Protein AF-A0A1G0RFL8-F1 (afdb_monomer_lite)

Radius of gyration: 32.58 Å; chains: 1; bounding box: 57×31×93 Å

Secondary structure (DSSP, 8-state):
-------B-TTT-SBPEEEEEEEEEETTEEEEEEEEE-S-HHHHHHHHHHHHHHHHHHHHHHHHHHHHHHHHHHHHHHHHHHHHHHHHHHHHHHHHHHHHHHHHH--

Foldseek 3Di:
DPDPPQCADPPPRAGWDFDDWDWDQDPNDTDIDTDTAHPDPVVRVVVVVVVVVVVVVVVVVVVVVVVVVVVVVVVVVVVVVVVVVVVVVVVVVVVVVVVVVVVVVVD

Structure (mmCIF, N/CA/C/O backbone):
data_AF-A0A1G0RFL8-F1
#
_entry.id   AF-A0A1G0RFL8-F1
#
loop_
_atom_site.group_PDB
_atom_site.id
_atom_site.type_symbol
_atom_site.label_atom_id
_atom_site.label_alt_id
_atom_site.label_comp_id
_atom_site.label_asym_id
_atom_site.label_entity_id
_atom_site.label_seq_id
_atom_site.pdbx_PDB_ins_code
_atom_site.Cartn_x
_atom_site.Cartn_y
_atom_site.Cartn_z
_atom_site.occupancy
_atom_site.B_iso_or_equiv
_atom_site.auth_seq_id
_atom_site.auth_comp_id
_atom_site.auth_asym_id
_atom_site.auth_atom_id
_atom_site.pdbx_PDB_model_num
ATOM 1 N N . MET A 1 1 ? -26.953 -26.100 22.530 1.00 39.09 1 MET A N 1
ATOM 2 C CA . MET A 1 1 ? -26.565 -24.867 23.245 1.00 39.09 1 MET A CA 1
ATOM 3 C C . MET A 1 1 ? -25.297 -24.368 22.583 1.00 39.09 1 MET A C 1
ATOM 5 O O . MET A 1 1 ? -24.280 -25.032 22.708 1.00 39.09 1 MET A O 1
ATOM 9 N N . ALA A 1 2 ? -25.398 -23.340 21.735 1.00 46.66 2 ALA A N 1
ATOM 10 C CA . ALA A 1 2 ? -24.259 -22.845 20.969 1.00 46.66 2 ALA A CA 1
ATOM 11 C C . ALA A 1 2 ? -23.240 -22.254 21.944 1.00 46.66 2 ALA A C 1
ATOM 13 O O . ALA A 1 2 ? -23.557 -21.299 22.651 1.00 46.66 2 ALA A O 1
ATOM 14 N N . ASP A 1 3 ? -22.066 -22.875 22.004 1.00 46.12 3 ASP A N 1
ATOM 15 C CA . ASP A 1 3 ? -20.928 -22.407 22.776 1.00 46.12 3 ASP A CA 1
ATOM 16 C C . ASP A 1 3 ? -20.623 -20.972 22.332 1.00 46.12 3 ASP A C 1
ATOM 18 O O . ASP A 1 3 ? -20.204 -20.710 21.201 1.00 46.12 3 ASP A O 1
ATOM 22 N N . GLN A 1 4 ? -20.980 -20.011 23.180 1.00 56.84 4 GLN A N 1
ATOM 23 C CA . GLN A 1 4 ? -20.689 -18.610 22.946 1.00 56.84 4 GLN A CA 1
ATOM 24 C C . GLN A 1 4 ? -19.182 -18.487 23.099 1.00 56.84 4 GLN A C 1
ATOM 26 O O . GLN A 1 4 ? -18.690 -18.332 24.2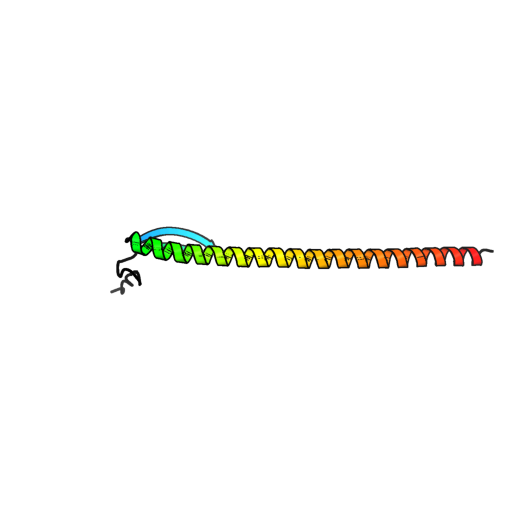14 1.00 56.84 4 GLN A O 1
ATOM 31 N N . CYS A 1 5 ? -18.445 -18.568 21.986 1.00 57.31 5 CYS A N 1
ATOM 32 C CA . CYS A 1 5 ? -17.042 -18.182 21.946 1.00 57.31 5 CYS A CA 1
ATOM 33 C C . CYS A 1 5 ? -16.958 -16.732 22.427 1.00 57.31 5 CYS A C 1
ATOM 35 O O . CYS A 1 5 ? -17.166 -15.776 21.673 1.00 57.31 5 CYS A O 1
ATOM 37 N N . THR A 1 6 ? -16.730 -16.569 23.725 1.00 71.44 6 THR A N 1
ATOM 38 C CA . THR A 1 6 ? -16.626 -15.273 24.365 1.00 71.44 6 THR A CA 1
ATOM 39 C C . THR A 1 6 ? -15.401 -14.611 23.760 1.00 71.44 6 THR A C 1
ATOM 41 O O . THR A 1 6 ? -14.281 -15.110 23.845 1.00 71.44 6 THR A O 1
ATOM 44 N N . ASN A 1 7 ? -15.617 -13.505 23.046 1.00 80.56 7 ASN A N 1
ATOM 45 C CA . ASN A 1 7 ? -14.537 -12.764 22.409 1.00 80.56 7 ASN A CA 1
ATOM 46 C C . ASN A 1 7 ? -13.783 -11.991 23.495 1.00 80.56 7 ASN A C 1
ATOM 48 O O . ASN A 1 7 ? -13.962 -10.788 23.670 1.00 80.56 7 ASN A O 1
ATOM 52 N N . LEU A 1 8 ? -13.023 -12.718 24.309 1.00 86.88 8 LEU A N 1
ATOM 53 C CA . LEU A 1 8 ? -12.270 -12.183 25.426 1.00 86.88 8 LEU A CA 1
ATOM 54 C C . LEU A 1 8 ? -10.957 -11.609 24.917 1.00 86.88 8 LEU A C 1
ATOM 56 O O . LEU A 1 8 ? -10.300 -12.118 24.007 1.00 86.88 8 LEU A O 1
ATOM 60 N N . CYS A 1 9 ? -10.542 -10.505 25.513 1.00 85.25 9 CYS A N 1
ATOM 61 C CA . CYS A 1 9 ? -9.237 -9.968 25.222 1.00 85.25 9 CYS A CA 1
ATOM 62 C C . CYS A 1 9 ? -8.158 -10.791 25.925 1.00 85.25 9 CYS A C 1
ATOM 64 O O . CYS A 1 9 ? -8.083 -10.796 27.146 1.00 85.25 9 CYS A O 1
ATOM 66 N N . ILE A 1 10 ? -7.237 -11.353 25.145 1.00 84.81 10 ILE A N 1
ATOM 67 C CA . ILE A 1 10 ? -6.061 -12.094 25.635 1.00 84.81 10 ILE A CA 1
ATOM 68 C C . ILE A 1 10 ? -5.170 -11.319 26.624 1.00 84.81 10 ILE A C 1
ATOM 70 O O . ILE A 1 10 ? -4.334 -11.913 27.289 1.00 84.81 10 ILE A O 1
ATOM 74 N N . ARG A 1 11 ? -5.304 -9.988 26.693 1.00 84.25 11 ARG A N 1
ATOM 75 C CA . ARG A 1 11 ? -4.515 -9.129 27.588 1.00 84.25 11 ARG A CA 1
ATOM 76 C C . ARG A 1 11 ? -5.262 -8.743 28.852 1.00 84.25 11 ARG A C 1
ATOM 78 O O . ARG A 1 11 ? -4.716 -8.841 29.939 1.00 84.25 11 ARG A O 1
ATOM 85 N N . CYS A 1 12 ? -6.473 -8.213 28.674 1.00 87.00 12 CYS A N 1
ATOM 86 C CA . CYS A 1 12 ? -7.267 -7.627 29.752 1.00 87.00 12 CYS A CA 1
ATOM 87 C C . CYS A 1 12 ? -8.252 -8.648 30.362 1.00 87.00 12 CYS A C 1
ATOM 89 O O . CYS A 1 12 ? -8.877 -8.341 31.368 1.00 87.00 12 CYS A O 1
ATOM 91 N N . GLY A 1 13 ? -8.464 -9.813 29.737 1.00 85.12 13 GLY A N 1
ATOM 92 C CA . GLY A 1 13 ? -9.483 -10.806 30.112 1.00 85.12 13 GLY A CA 1
ATOM 93 C C . GLY A 1 13 ? -10.930 -10.361 29.855 1.00 85.12 13 GLY A C 1
ATOM 94 O O . GLY A 1 13 ? -11.823 -11.190 29.750 1.00 85.12 13 GLY A O 1
ATOM 95 N N . LYS A 1 14 ? -11.171 -9.053 29.702 1.00 87.06 14 LYS A N 1
ATOM 96 C CA . LYS A 1 14 ? -12.492 -8.455 29.472 1.00 87.06 14 LYS A CA 1
ATOM 97 C C . LYS A 1 14 ? -13.037 -8.799 28.085 1.00 87.06 14 LYS A C 1
ATOM 99 O O . LYS A 1 14 ? -12.280 -8.892 27.112 1.00 87.06 14 LYS A O 1
ATOM 104 N N . GLN A 1 15 ? -14.359 -8.910 27.988 1.00 89.38 15 GLN A N 1
ATOM 105 C CA . GLN A 1 15 ? -15.053 -9.145 26.725 1.00 89.38 15 GLN A CA 1
ATOM 106 C C . GLN A 1 15 ? -14.903 -7.947 25.784 1.00 89.38 15 GLN A C 1
ATOM 108 O O . GLN A 1 15 ? -15.125 -6.797 26.167 1.00 89.38 15 GLN A O 1
ATOM 113 N N . ARG A 1 16 ? -14.476 -8.217 24.550 1.00 88.56 16 ARG A N 1
ATOM 114 C CA . ARG A 1 16 ? -14.310 -7.213 23.503 1.00 88.56 16 ARG A CA 1
ATOM 115 C C . ARG A 1 16 ? -15.667 -6.741 23.002 1.00 88.56 16 ARG A C 1
ATOM 117 O O . ARG A 1 16 ? -16.594 -7.529 22.839 1.00 88.56 16 ARG A O 1
ATOM 124 N N . VAL A 1 17 ? -15.744 -5.452 22.702 1.00 89.56 17 VAL A N 1
ATOM 125 C CA . VAL A 1 17 ? -16.941 -4.796 22.172 1.00 89.56 17 VAL A CA 1
ATOM 126 C C . VAL A 1 17 ? -16.822 -4.617 20.663 1.00 89.56 17 VAL A C 1
ATOM 128 O O . VAL A 1 17 ? -15.734 -4.352 20.143 1.00 89.56 17 VAL A O 1
ATOM 131 N N . VAL A 1 18 ? -17.931 -4.775 19.941 1.00 88.88 18 VAL A N 1
ATOM 132 C CA . VAL A 1 18 ? -17.984 -4.530 18.493 1.00 88.88 18 VAL A CA 1
ATOM 133 C C . VAL A 1 18 ? -18.006 -3.023 18.259 1.00 88.88 18 VAL A C 1
ATOM 135 O O . VAL A 1 18 ? -18.911 -2.334 18.712 1.00 88.88 18 VAL A O 1
ATOM 138 N N . VAL A 1 19 ? -17.004 -2.512 17.548 1.00 88.06 19 VAL A N 1
ATOM 139 C CA . VAL A 1 19 ? -16.859 -1.076 17.263 1.00 88.06 19 VAL A CA 1
ATOM 140 C C . VAL A 1 19 ? -17.436 -0.730 15.900 1.00 88.06 19 VAL A C 1
ATOM 142 O O . VAL A 1 19 ? -18.038 0.323 15.713 1.00 88.06 19 VAL A O 1
ATOM 145 N N . LYS A 1 20 ? -17.223 -1.600 14.911 1.00 89.44 20 LYS A N 1
ATOM 146 C CA . LYS A 1 20 ? -17.675 -1.349 13.546 1.00 89.44 20 LYS A CA 1
ATOM 147 C C . LYS A 1 20 ? -17.902 -2.652 12.817 1.00 89.44 20 LYS A C 1
ATOM 149 O O . LYS A 1 20 ? -17.079 -3.556 12.889 1.00 89.44 20 LYS A O 1
ATOM 154 N N . THR A 1 21 ? -18.968 -2.712 12.042 1.00 91.25 21 THR A N 1
ATOM 155 C CA . THR A 1 21 ? -19.173 -3.771 11.063 1.00 91.25 21 THR A CA 1
ATOM 156 C C . THR A 1 21 ? -19.036 -3.168 9.672 1.00 91.25 21 THR A C 1
ATOM 158 O O . THR A 1 21 ? -19.481 -2.052 9.402 1.00 91.25 21 THR A O 1
ATOM 161 N N . LYS A 1 22 ? -18.321 -3.865 8.796 1.00 91.25 22 LYS A N 1
ATOM 162 C CA . LYS A 1 22 ? -18.143 -3.491 7.397 1.00 91.25 22 LYS A CA 1
ATOM 163 C C . LYS A 1 22 ? -18.719 -4.591 6.532 1.00 91.25 22 LYS A C 1
ATOM 165 O O . LYS A 1 22 ? -18.500 -5.767 6.812 1.00 91.25 22 LYS A O 1
ATOM 170 N N . LYS A 1 23 ? -19.446 -4.188 5.498 1.00 92.31 23 LYS A N 1
ATOM 171 C CA . LYS A 1 23 ? -19.972 -5.080 4.472 1.00 92.31 23 LYS A CA 1
ATOM 172 C C . LYS A 1 23 ? -19.273 -4.717 3.179 1.00 92.31 23 LYS A C 1
ATOM 174 O O . LYS A 1 23 ? -19.367 -3.572 2.745 1.00 92.31 23 LYS A O 1
ATOM 179 N N . GLU A 1 24 ? -18.542 -5.659 2.617 1.00 91.44 24 GLU A N 1
ATOM 180 C CA . GLU A 1 24 ? -17.771 -5.444 1.398 1.00 91.44 24 GLU A CA 1
ATOM 181 C C . GLU A 1 24 ? -18.061 -6.599 0.439 1.00 91.44 24 GLU A C 1
ATOM 183 O O . GLU A 1 24 ? -18.061 -7.762 0.840 1.00 91.44 24 GLU A O 1
ATOM 188 N N . TYR A 1 25 ? -18.355 -6.277 -0.821 1.00 92.12 25 TYR A N 1
ATOM 189 C CA . TYR A 1 25 ? -18.480 -7.281 -1.873 1.00 92.12 25 TYR A CA 1
ATOM 190 C C . TYR A 1 25 ? -17.098 -7.547 -2.463 1.00 92.12 25 TYR A C 1
ATOM 192 O O . TYR A 1 25 ? -16.483 -6.651 -3.040 1.00 92.12 25 TYR A O 1
ATOM 200 N N . ILE A 1 26 ? -16.616 -8.779 -2.329 1.00 89.81 26 ILE A N 1
ATOM 201 C CA . ILE A 1 26 ? -15.338 -9.224 -2.885 1.00 89.81 26 ILE A CA 1
ATOM 202 C C . ILE A 1 26 ? -15.639 -10.355 -3.861 1.00 89.81 26 ILE A C 1
ATOM 204 O O . ILE A 1 26 ? -16.158 -11.395 -3.463 1.00 89.81 26 ILE A O 1
ATOM 208 N N . ASN A 1 27 ? -15.327 -10.150 -5.145 1.00 84.31 27 ASN A N 1
ATOM 209 C CA . ASN A 1 27 ? -15.488 -11.150 -6.207 1.00 84.31 27 ASN A CA 1
ATOM 210 C C . ASN A 1 27 ? -16.866 -11.838 -6.182 1.00 84.31 27 ASN A C 1
ATOM 212 O O . ASN A 1 27 ? -16.935 -13.063 -6.178 1.00 84.31 27 ASN A O 1
ATOM 216 N N . SER A 1 28 ? -17.953 -11.055 -6.124 1.00 89.62 28 SER A N 1
ATOM 217 C CA . SER A 1 28 ? -19.368 -11.489 -6.035 1.00 89.62 28 SER A CA 1
ATOM 218 C C . SER A 1 28 ? -19.844 -12.071 -4.694 1.00 89.62 28 SER A C 1
ATOM 220 O O . SER A 1 28 ? -21.043 -12.254 -4.505 1.00 89.62 28 SER A O 1
ATOM 222 N N . SER A 1 29 ? -18.947 -12.282 -3.729 1.00 89.75 29 SER A N 1
ATOM 223 C CA . SER A 1 29 ? -19.305 -12.726 -2.377 1.00 89.75 29 SER A CA 1
ATOM 224 C C . SER A 1 29 ? -19.458 -11.543 -1.424 1.00 89.75 29 SER A C 1
ATOM 226 O O . SER A 1 29 ? -18.624 -10.635 -1.408 1.00 89.75 29 SER A O 1
ATOM 228 N N . LEU A 1 30 ? -20.511 -11.559 -0.604 1.00 92.31 30 LEU A N 1
ATOM 229 C CA . LEU A 1 30 ? -20.727 -10.565 0.445 1.00 92.31 30 LEU A CA 1
ATOM 230 C C . LEU A 1 30 ? -19.949 -10.955 1.706 1.00 92.31 30 LEU A C 1
ATOM 232 O O . LEU A 1 30 ? -20.262 -11.951 2.356 1.00 92.31 30 LEU A O 1
ATOM 236 N N . VAL A 1 31 ? -18.953 -10.151 2.071 1.00 92.94 31 VAL A N 1
ATOM 237 C CA . VAL A 1 31 ? -18.107 -10.378 3.245 1.00 92.94 31 VAL A CA 1
ATOM 238 C C . VAL A 1 31 ? -18.484 -9.409 4.361 1.00 92.94 31 VAL A C 1
ATOM 240 O O . VAL A 1 31 ? -18.491 -8.188 4.183 1.00 92.94 31 VAL A O 1
ATOM 243 N N . TYR A 1 32 ? -18.765 -9.963 5.540 1.00 91.69 32 TYR A N 1
ATOM 244 C CA . TYR A 1 32 ? -19.020 -9.209 6.764 1.00 91.69 32 TYR A CA 1
ATOM 245 C C . TYR A 1 32 ? -17.764 -9.209 7.629 1.00 91.69 32 TYR A C 1
ATOM 247 O O . TYR A 1 32 ? -17.369 -10.236 8.173 1.00 91.69 32 TYR A O 1
ATOM 255 N N . THR A 1 33 ? -17.150 -8.042 7.790 1.00 90.94 33 THR A N 1
ATOM 256 C CA . THR A 1 33 ? -16.001 -7.864 8.678 1.00 90.94 33 THR A CA 1
ATOM 257 C C . THR A 1 33 ? -16.436 -7.128 9.937 1.00 90.94 33 THR A C 1
ATOM 259 O O . THR A 1 33 ? -16.800 -5.952 9.887 1.00 90.94 33 THR A O 1
ATOM 262 N N . THR A 1 34 ? -16.375 -7.798 11.084 1.00 90.50 34 THR A N 1
ATOM 263 C CA . THR A 1 34 ? -16.648 -7.198 12.396 1.00 90.50 34 THR A CA 1
ATOM 264 C C . THR A 1 34 ? -15.343 -6.784 13.072 1.00 90.50 34 THR A C 1
ATOM 266 O O . THR A 1 34 ? -14.486 -7.616 13.358 1.00 90.50 34 THR A O 1
ATOM 269 N N . ILE A 1 35 ? -15.191 -5.494 13.349 1.00 88.62 35 ILE A N 1
ATOM 270 C CA . ILE A 1 35 ? -14.049 -4.918 14.057 1.00 88.62 35 ILE A CA 1
ATOM 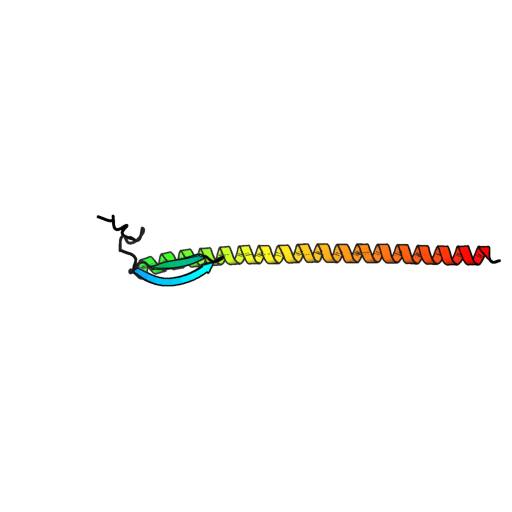271 C C . ILE A 1 35 ? -14.416 -4.779 15.533 1.00 88.62 35 ILE A C 1
ATOM 273 O O . ILE A 1 35 ? -15.413 -4.142 15.875 1.00 88.62 35 ILE A O 1
ATOM 277 N N . THR A 1 36 ? -13.581 -5.341 16.403 1.00 89.81 36 THR A N 1
ATOM 278 C CA . THR A 1 36 ? -13.775 -5.365 17.861 1.00 89.81 36 THR A CA 1
ATOM 279 C C . THR A 1 36 ? -12.618 -4.693 18.603 1.00 89.81 36 THR A C 1
ATOM 281 O O . THR A 1 36 ? -11.477 -4.816 18.155 1.00 89.81 36 THR A O 1
ATOM 284 N N . ALA A 1 37 ? -12.875 -4.081 19.763 1.00 87.75 37 ALA A N 1
ATOM 285 C CA . ALA A 1 37 ? -11.864 -3.468 20.642 1.00 87.75 37 ALA A CA 1
ATOM 286 C C . ALA A 1 37 ? -12.000 -3.934 22.109 1.00 87.75 37 ALA A C 1
ATOM 288 O O . ALA A 1 37 ? -13.088 -4.340 22.520 1.00 87.75 37 ALA A O 1
ATOM 289 N N . CYS A 1 38 ? -10.918 -3.894 22.911 1.00 89.44 38 CYS A N 1
ATOM 290 C CA . CYS A 1 38 ? -11.033 -4.075 24.374 1.00 89.44 38 CYS A CA 1
ATOM 291 C C . CYS A 1 38 ? -11.722 -2.817 24.949 1.00 89.44 38 CYS A C 1
ATOM 293 O O . CYS A 1 38 ? -11.362 -1.703 24.564 1.00 89.44 38 CYS A O 1
ATOM 295 N N . PRO A 1 39 ? -12.691 -2.971 25.870 1.00 88.12 39 PRO A N 1
ATOM 296 C CA . PRO A 1 39 ? -13.369 -1.843 26.516 1.00 88.12 39 PRO A CA 1
ATOM 297 C C . PRO A 1 39 ? -12.439 -1.030 27.432 1.00 88.12 39 PRO A C 1
ATOM 299 O O . PRO A 1 39 ? -12.736 0.106 27.781 1.00 88.12 39 PRO A O 1
ATOM 302 N N . ASP A 1 40 ? -11.304 -1.603 27.835 1.00 89.06 40 ASP A N 1
ATOM 303 C CA . ASP A 1 40 ? -10.303 -0.925 28.649 1.00 89.06 40 ASP A CA 1
ATOM 304 C C . ASP A 1 40 ? -9.389 -0.054 27.781 1.00 89.06 40 ASP A C 1
ATOM 306 O O . ASP A 1 40 ? -8.579 -0.561 26.998 1.00 89.06 40 ASP A O 1
ATOM 310 N N . ALA A 1 41 ? -9.491 1.263 27.959 1.00 86.75 41 ALA A N 1
ATOM 311 C CA . ALA A 1 41 ? -8.713 2.236 27.205 1.00 86.75 41 ALA A CA 1
ATOM 312 C C . ALA A 1 41 ? -7.197 2.066 27.396 1.00 86.75 41 ALA A C 1
ATOM 314 O O . ALA A 1 41 ? -6.437 2.306 26.458 1.00 86.75 41 ALA A O 1
ATOM 315 N N . SER A 1 42 ? -6.737 1.639 28.577 1.00 89.75 42 SER A N 1
ATOM 316 C CA . SER A 1 42 ? -5.307 1.421 28.828 1.00 89.75 42 SER A CA 1
ATOM 317 C C . SER A 1 42 ? -4.789 0.232 28.015 1.00 89.75 42 SER A C 1
ATOM 319 O O . SER A 1 42 ? -3.790 0.341 27.302 1.00 89.75 42 SER A O 1
ATOM 321 N N . CYS A 1 43 ? -5.535 -0.877 28.025 1.00 89.44 43 CYS A N 1
ATOM 322 C CA . CYS A 1 43 ? -5.214 -2.069 27.253 1.00 89.44 43 CYS A CA 1
ATOM 323 C C . CYS A 1 43 ? -5.290 -1.797 25.746 1.00 89.44 43 CYS A C 1
ATOM 325 O O . CYS A 1 43 ? -4.404 -2.216 24.995 1.00 89.44 43 CYS A O 1
ATOM 327 N N . GLN A 1 44 ? -6.333 -1.091 25.303 1.00 89.12 44 GLN A N 1
ATOM 328 C CA . GLN A 1 44 ? -6.544 -0.786 23.894 1.00 89.12 44 GLN A CA 1
ATOM 329 C C . GLN A 1 44 ? -5.440 0.128 23.350 1.00 89.12 44 GLN A C 1
ATOM 331 O O . GLN A 1 44 ? -4.893 -0.167 22.292 1.00 89.12 44 GLN A O 1
ATOM 336 N N . LYS A 1 45 ? -5.008 1.145 24.109 1.00 91.12 45 LYS A N 1
ATOM 337 C CA . LYS A 1 45 ? -3.896 2.032 23.719 1.00 91.12 45 LYS A CA 1
ATOM 338 C C . LYS A 1 45 ? -2.608 1.273 23.415 1.00 91.12 45 LYS A C 1
ATOM 340 O O . LYS A 1 45 ? -1.930 1.593 22.442 1.00 91.12 45 LYS A O 1
ATOM 345 N N . VAL A 1 46 ? -2.259 0.264 24.215 1.00 91.25 46 VAL A N 1
ATOM 346 C CA . VAL A 1 46 ? -1.034 -0.509 23.962 1.00 91.25 46 VAL A CA 1
ATOM 347 C C . VAL A 1 46 ? -1.186 -1.383 22.715 1.00 91.25 46 VAL A C 1
ATOM 349 O O . VAL A 1 46 ? -0.252 -1.477 21.922 1.00 91.25 46 VAL A O 1
ATOM 352 N N . VAL A 1 47 ? -2.354 -1.999 22.506 1.00 89.69 47 VAL A N 1
ATOM 353 C CA . VAL A 1 47 ? -2.632 -2.757 21.273 1.00 89.69 47 VAL A CA 1
ATOM 354 C C . VAL A 1 47 ? -2.563 -1.840 20.052 1.00 89.69 47 VAL A C 1
ATOM 356 O O . VAL A 1 47 ? -1.892 -2.169 19.077 1.00 89.69 47 VAL A O 1
ATOM 359 N N . ASP A 1 48 ? -3.171 -0.661 20.123 1.00 90.25 48 ASP A N 1
ATOM 360 C CA . ASP A 1 48 ? -3.153 0.317 19.040 1.00 90.25 48 ASP A CA 1
ATOM 361 C C . ASP A 1 48 ? -1.739 0.828 18.759 1.00 90.25 48 ASP A C 1
ATOM 363 O O . ASP A 1 48 ? -1.365 0.986 17.598 1.00 90.25 48 ASP A O 1
ATOM 367 N N . ALA A 1 49 ? -0.915 1.029 19.790 1.00 92.38 49 ALA A N 1
ATOM 368 C CA . ALA A 1 49 ? 0.490 1.388 19.622 1.00 92.38 49 ALA A CA 1
ATOM 369 C C . ALA A 1 49 ? 1.268 0.303 18.856 1.00 92.38 49 ALA A C 1
ATOM 371 O O . ALA A 1 49 ? 2.006 0.620 17.919 1.00 92.38 49 ALA A O 1
ATOM 372 N N . MET A 1 50 ? 1.061 -0.975 19.195 1.00 91.38 50 MET A N 1
ATOM 373 C CA . MET A 1 50 ? 1.673 -2.103 18.481 1.00 91.38 50 MET A CA 1
ATOM 374 C C . MET A 1 50 ? 1.187 -2.181 17.030 1.00 91.38 50 MET A C 1
ATOM 376 O O . MET A 1 50 ? 2.004 -2.237 16.111 1.00 91.38 50 MET A O 1
ATOM 380 N N . LEU A 1 51 ? -0.128 -2.089 16.813 1.00 91.69 51 LEU A N 1
ATOM 381 C CA . LEU A 1 51 ? -0.727 -2.100 15.477 1.00 91.69 51 LEU A CA 1
ATOM 382 C C . LEU A 1 51 ? -0.243 -0.920 14.629 1.00 91.69 51 LEU A C 1
ATOM 384 O O . LEU A 1 51 ? -0.010 -1.066 13.431 1.00 91.69 51 LEU A O 1
ATOM 388 N N . ASN A 1 52 ? -0.068 0.259 15.224 1.00 93.50 52 ASN A N 1
ATOM 389 C CA . ASN A 1 52 ? 0.440 1.434 14.525 1.00 93.50 52 ASN A CA 1
ATOM 390 C C . ASN A 1 52 ? 1.919 1.288 14.165 1.00 93.50 52 ASN A C 1
ATOM 392 O O . ASN A 1 52 ? 2.304 1.674 13.060 1.00 93.50 52 ASN A O 1
ATOM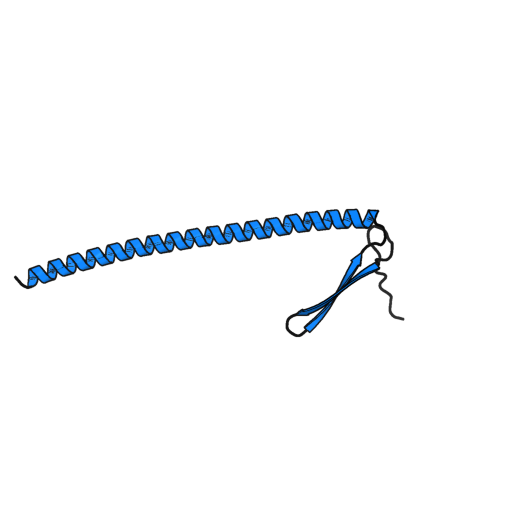 396 N N . LYS A 1 53 ? 2.737 0.698 15.045 1.00 95.12 53 LYS A N 1
ATOM 397 C CA . LYS A 1 53 ? 4.133 0.368 14.732 1.00 95.12 53 LYS A CA 1
ATOM 398 C C . LYS A 1 53 ? 4.208 -0.604 13.555 1.00 95.12 53 LYS A C 1
ATOM 400 O O . LYS A 1 53 ? 4.911 -0.336 12.587 1.00 95.12 53 LYS A O 1
ATOM 405 N N . GLU A 1 54 ? 3.423 -1.675 13.589 1.00 94.44 54 GLU A N 1
ATOM 406 C CA . GLU A 1 54 ? 3.378 -2.665 12.511 1.00 94.44 54 GLU A CA 1
ATOM 407 C C . GLU A 1 54 ? 2.878 -2.061 11.188 1.00 94.44 54 GLU A C 1
ATOM 409 O O . GLU A 1 54 ? 3.462 -2.297 10.131 1.00 94.44 54 GLU A O 1
ATOM 414 N N . LYS A 1 55 ? 1.845 -1.209 11.231 1.00 94.44 55 LYS A N 1
ATOM 415 C CA . LYS A 1 55 ? 1.360 -0.471 10.053 1.00 94.44 55 LYS A CA 1
ATOM 416 C C . LYS A 1 55 ? 2.438 0.423 9.447 1.00 94.44 55 LYS A C 1
ATOM 418 O O . LYS A 1 55 ? 2.508 0.513 8.225 1.00 94.44 55 LYS A O 1
ATOM 423 N N . ARG A 1 56 ? 3.253 1.095 10.267 1.00 95.12 56 ARG A N 1
ATOM 424 C CA . ARG A 1 56 ? 4.366 1.928 9.780 1.00 95.12 56 ARG A CA 1
ATOM 425 C C . ARG A 1 56 ? 5.405 1.080 9.055 1.00 95.12 56 ARG A C 1
ATOM 427 O O . ARG A 1 56 ? 5.714 1.387 7.912 1.00 95.12 56 ARG A O 1
ATOM 434 N N . VAL A 1 57 ? 5.835 -0.026 9.665 1.00 95.69 57 VAL A N 1
ATOM 435 C CA . VAL A 1 57 ? 6.797 -0.958 9.051 1.00 95.69 57 VAL A CA 1
ATOM 436 C C . VAL A 1 57 ? 6.259 -1.512 7.729 1.00 95.69 57 VAL A C 1
ATOM 438 O O . VAL A 1 57 ? 6.951 -1.491 6.717 1.00 95.69 57 VAL A O 1
ATOM 441 N N . ARG A 1 58 ? 4.992 -1.947 7.691 1.00 94.38 58 ARG A N 1
ATOM 442 C CA . ARG A 1 58 ? 4.364 -2.426 6.448 1.00 94.38 58 ARG A CA 1
ATOM 443 C C . ARG A 1 58 ? 4.341 -1.357 5.356 1.00 94.38 58 ARG A C 1
ATOM 445 O O . ARG A 1 58 ? 4.617 -1.676 4.204 1.00 94.38 58 ARG A O 1
ATOM 452 N N . LYS A 1 59 ? 4.022 -0.104 5.698 1.00 95.69 59 LYS A N 1
ATOM 453 C CA . LYS A 1 59 ? 4.033 1.011 4.737 1.00 95.69 59 LYS A CA 1
ATOM 454 C C . LYS A 1 59 ? 5.432 1.263 4.181 1.00 95.69 59 LYS A C 1
ATOM 456 O O . LYS A 1 59 ? 5.573 1.387 2.972 1.00 95.69 59 LYS A O 1
ATOM 461 N N . GLU A 1 60 ? 6.441 1.279 5.045 1.00 96.19 60 GLU A N 1
ATOM 462 C CA . GLU A 1 60 ? 7.836 1.482 4.650 1.00 96.19 60 GLU A CA 1
ATOM 463 C C . GLU A 1 60 ? 8.331 0.375 3.709 1.00 96.19 60 GLU A C 1
ATOM 465 O O . GLU A 1 60 ? 8.936 0.660 2.678 1.00 96.19 60 GLU A O 1
ATOM 470 N N . ILE A 1 61 ? 8.006 -0.889 4.001 1.00 95.81 61 ILE A N 1
ATOM 471 C CA . ILE A 1 61 ? 8.341 -2.018 3.121 1.00 95.81 61 ILE A CA 1
ATOM 472 C C . ILE A 1 61 ? 7.716 -1.828 1.736 1.00 95.81 61 ILE A C 1
ATOM 474 O O . ILE A 1 61 ? 8.403 -1.984 0.726 1.00 95.81 61 ILE A O 1
ATOM 478 N N . VAL A 1 62 ? 6.427 -1.482 1.675 1.00 96.56 62 VAL A N 1
ATOM 479 C CA . VAL A 1 62 ? 5.731 -1.261 0.399 1.00 96.56 62 VAL A CA 1
ATOM 480 C C . VAL A 1 62 ? 6.361 -0.099 -0.368 1.00 96.56 62 VAL A C 1
ATOM 482 O O . VAL A 1 62 ? 6.620 -0.237 -1.560 1.00 96.56 62 VAL A O 1
ATOM 485 N N . GLU A 1 63 ? 6.663 1.010 0.304 1.00 96.56 63 GLU A N 1
ATOM 486 C CA . GLU A 1 63 ? 7.287 2.181 -0.315 1.00 96.56 63 GLU A CA 1
ATOM 487 C C . GLU A 1 63 ? 8.699 1.881 -0.846 1.00 96.56 63 GLU A C 1
ATOM 489 O O . GLU A 1 63 ? 9.073 2.299 -1.943 1.00 96.56 63 GLU A O 1
ATOM 494 N N . ASN A 1 64 ? 9.491 1.105 -0.108 1.00 96.38 64 ASN A N 1
ATOM 495 C CA . ASN A 1 64 ? 10.810 0.680 -0.570 1.00 96.38 64 ASN A CA 1
ATOM 496 C C . ASN A 1 64 ? 10.695 -0.247 -1.787 1.00 96.38 64 ASN A C 1
ATOM 498 O O . ASN A 1 64 ? 11.420 -0.080 -2.770 1.00 96.38 64 ASN A O 1
ATOM 502 N N . GLN A 1 65 ? 9.732 -1.172 -1.779 1.00 95.69 65 GLN A N 1
ATOM 503 C CA . GLN A 1 65 ? 9.470 -2.046 -2.921 1.00 95.69 65 GLN A CA 1
ATOM 504 C C . GLN A 1 65 ? 9.019 -1.271 -4.165 1.00 95.69 65 GLN A C 1
ATOM 506 O O . GLN A 1 65 ? 9.436 -1.615 -5.274 1.00 95.69 65 GLN A O 1
ATOM 511 N N . THR A 1 66 ? 8.179 -0.242 -4.024 1.00 96.25 66 THR A N 1
ATOM 512 C CA . THR A 1 66 ? 7.756 0.583 -5.166 1.00 96.25 66 THR A CA 1
ATOM 513 C C . THR A 1 66 ? 8.929 1.381 -5.724 1.00 96.25 66 THR A C 1
ATOM 515 O O . THR A 1 66 ? 9.186 1.301 -6.926 1.00 96.25 66 THR A O 1
ATOM 518 N N . LYS A 1 67 ? 9.720 2.036 -4.863 1.00 96.56 67 LYS A N 1
ATOM 519 C CA . LYS A 1 67 ? 10.939 2.758 -5.268 1.00 96.56 67 LYS A CA 1
ATOM 520 C C . LYS A 1 67 ? 11.923 1.847 -6.000 1.00 96.56 67 LYS A C 1
ATOM 522 O O . LYS A 1 67 ? 12.451 2.208 -7.053 1.00 96.56 67 LYS A O 1
ATOM 527 N N . GLU A 1 68 ? 12.153 0.637 -5.496 1.00 95.56 68 GLU A N 1
ATOM 528 C CA . GLU A 1 68 ? 13.018 -0.331 -6.171 1.00 95.56 68 GLU A CA 1
ATOM 529 C C . GLU A 1 68 ? 12.494 -0.731 -7.552 1.00 95.56 68 GLU A C 1
ATOM 531 O O . GLU A 1 68 ? 13.271 -0.798 -8.512 1.00 95.56 68 GLU A O 1
ATOM 536 N N . LYS A 1 69 ? 11.189 -1.001 -7.673 1.00 96.19 69 LYS A N 1
ATOM 537 C CA . LYS A 1 69 ? 10.560 -1.345 -8.955 1.00 96.19 69 LYS A CA 1
ATOM 538 C C . LYS A 1 69 ? 10.731 -0.214 -9.968 1.00 96.19 69 LYS A C 1
ATOM 540 O O . LYS A 1 69 ? 11.185 -0.475 -11.084 1.00 96.19 69 LYS A O 1
ATOM 545 N N . GLU A 1 70 ? 10.477 1.026 -9.564 1.00 96.62 70 GLU A N 1
ATOM 546 C CA . GLU A 1 70 ? 10.653 2.211 -10.409 1.00 96.62 70 GLU A CA 1
ATOM 547 C C . GLU A 1 70 ? 12.109 2.391 -10.856 1.00 96.62 70 GLU A C 1
ATOM 549 O O . GLU A 1 70 ? 12.387 2.622 -12.037 1.00 96.62 70 GLU A O 1
ATOM 554 N N . LEU A 1 71 ? 13.073 2.228 -9.945 1.00 96.38 71 LEU A N 1
ATOM 555 C CA . LEU A 1 71 ? 14.497 2.306 -10.277 1.00 96.38 71 LEU A CA 1
ATOM 556 C C . LEU A 1 71 ? 14.907 1.215 -11.273 1.00 96.38 71 LEU A C 1
ATOM 558 O O . LEU A 1 71 ? 15.630 1.497 -12.239 1.00 96.38 71 LEU A O 1
ATOM 562 N N . ARG A 1 72 ? 14.436 -0.023 -11.078 1.00 95.50 72 ARG A N 1
ATOM 563 C CA . ARG A 1 72 ? 14.670 -1.138 -12.011 1.00 95.50 72 ARG A CA 1
ATOM 564 C C . ARG A 1 72 ? 14.078 -0.830 -13.382 1.00 95.50 72 ARG A C 1
ATOM 566 O O . ARG A 1 72 ? 14.755 -1.016 -14.397 1.00 95.50 72 ARG A O 1
ATOM 573 N N . GLU A 1 73 ? 12.857 -0.312 -13.437 1.00 96.25 73 GLU A N 1
ATOM 574 C CA . GLU A 1 73 ? 12.207 0.060 -14.690 1.00 96.25 73 GLU A CA 1
ATOM 575 C C . GLU A 1 73 ? 12.941 1.205 -15.400 1.00 96.25 73 GLU A C 1
ATOM 577 O O . GLU A 1 73 ? 13.219 1.122 -16.602 1.00 96.25 73 GLU A O 1
ATOM 582 N N . ARG A 1 74 ? 13.376 2.225 -14.653 1.00 96.38 74 ARG A N 1
ATOM 583 C CA . ARG A 1 74 ? 14.173 3.341 -15.177 1.00 96.38 74 ARG A CA 1
ATOM 584 C C . ARG A 1 74 ? 15.488 2.857 -15.783 1.00 96.38 74 ARG A C 1
ATOM 586 O O . ARG A 1 74 ? 15.854 3.294 -16.878 1.00 96.38 74 ARG A O 1
ATOM 593 N N . ARG A 1 75 ? 16.186 1.923 -15.121 1.00 94.88 75 ARG A N 1
ATOM 594 C CA . ARG A 1 75 ? 17.404 1.281 -15.657 1.00 94.88 75 ARG A CA 1
ATOM 595 C C . ARG A 1 75 ? 17.106 0.520 -16.951 1.00 94.88 75 ARG A C 1
ATOM 597 O O . ARG A 1 75 ? 17.798 0.734 -17.948 1.00 94.88 75 ARG A O 1
ATOM 604 N N . ARG A 1 76 ? 16.038 -0.288 -16.983 1.00 95.06 76 ARG A N 1
ATOM 605 C CA . ARG A 1 76 ? 15.596 -1.010 -18.193 1.00 95.06 76 ARG A CA 1
ATOM 606 C C . ARG A 1 76 ? 15.265 -0.054 -19.343 1.00 95.06 76 ARG A C 1
ATOM 608 O O . ARG A 1 76 ? 15.656 -0.308 -20.481 1.00 95.06 76 ARG A O 1
ATOM 615 N N . ARG A 1 77 ? 14.580 1.061 -19.069 1.00 95.19 77 ARG A N 1
ATOM 616 C CA . ARG A 1 77 ? 14.234 2.082 -20.074 1.00 95.19 77 ARG A CA 1
ATOM 617 C C . ARG A 1 77 ? 15.483 2.749 -20.651 1.00 95.19 77 ARG A C 1
ATOM 619 O O . ARG A 1 77 ? 15.613 2.836 -21.869 1.00 95.19 77 ARG A O 1
ATOM 626 N N . ARG A 1 78 ? 16.443 3.138 -19.803 1.00 94.00 78 ARG A N 1
ATOM 627 C CA . ARG A 1 78 ? 17.741 3.687 -20.245 1.00 94.00 78 ARG A CA 1
ATOM 628 C C . ARG A 1 78 ? 18.516 2.692 -21.112 1.00 94.00 78 ARG A C 1
ATOM 630 O O . ARG A 1 78 ? 19.050 3.085 -22.146 1.00 94.00 78 ARG A O 1
ATOM 637 N N . GLY A 1 79 ? 18.533 1.414 -20.729 1.00 94.81 79 GLY A N 1
ATOM 638 C CA . GLY A 1 79 ? 19.146 0.345 -21.522 1.00 94.81 79 GLY A CA 1
ATOM 639 C C . GLY A 1 79 ? 18.522 0.208 -22.914 1.00 94.81 79 GLY A C 1
ATOM 640 O O . GLY A 1 79 ? 19.247 0.166 -23.906 1.00 94.81 79 GLY A O 1
ATOM 641 N N . ARG A 1 80 ? 17.185 0.227 -23.004 1.00 94.38 80 ARG A N 1
ATOM 642 C CA . ARG A 1 80 ? 16.453 0.203 -24.284 1.00 94.38 80 ARG A CA 1
ATOM 643 C C . ARG A 1 80 ? 16.798 1.401 -25.174 1.00 94.38 80 ARG A C 1
ATOM 645 O O . ARG A 1 80 ? 17.096 1.212 -26.348 1.00 94.38 80 ARG A O 1
ATOM 652 N N . ILE A 1 81 ? 16.834 2.612 -24.610 1.00 94.56 81 ILE A N 1
ATOM 653 C CA . ILE A 1 81 ? 17.194 3.833 -25.353 1.00 94.56 81 ILE A CA 1
ATOM 654 C C . ILE A 1 81 ? 18.627 3.750 -25.889 1.00 94.56 81 ILE A C 1
ATOM 656 O O . ILE A 1 81 ? 18.862 4.071 -27.051 1.00 94.56 81 ILE A O 1
ATOM 660 N N . ARG A 1 82 ? 19.587 3.299 -25.069 1.00 93.81 82 ARG A N 1
ATOM 661 C CA . ARG A 1 82 ? 20.985 3.133 -25.501 1.00 93.81 82 ARG A CA 1
ATOM 662 C C . ARG A 1 82 ? 21.102 2.136 -26.652 1.00 93.81 82 ARG A C 1
ATOM 664 O O . ARG A 1 82 ? 21.721 2.469 -27.655 1.00 93.81 82 ARG A O 1
ATOM 671 N N . LYS A 1 83 ? 20.470 0.961 -26.534 1.00 93.62 83 LYS A N 1
ATOM 672 C CA . LYS A 1 83 ? 20.459 -0.048 -27.605 1.00 93.62 83 LYS A CA 1
ATOM 673 C C . LYS A 1 83 ? 19.880 0.520 -28.901 1.00 93.62 83 LYS A C 1
ATOM 675 O O . LYS A 1 83 ? 20.529 0.401 -29.932 1.00 93.62 83 LYS A O 1
ATOM 680 N N . ARG A 1 84 ? 18.736 1.212 -28.825 1.00 94.38 84 ARG A N 1
ATOM 681 C CA . ARG A 1 84 ? 18.100 1.848 -29.989 1.00 94.38 84 ARG A CA 1
ATOM 682 C C . ARG A 1 84 ? 19.020 2.866 -30.671 1.00 94.38 84 ARG A C 1
ATOM 684 O O . ARG A 1 84 ? 19.216 2.805 -31.873 1.00 94.38 84 ARG A O 1
ATOM 691 N N . ARG A 1 85 ? 19.676 3.743 -29.903 1.00 94.50 85 ARG A N 1
ATOM 692 C CA . ARG A 1 85 ? 20.636 4.715 -30.464 1.00 94.50 85 ARG A CA 1
ATOM 693 C C . ARG A 1 85 ? 21.795 4.041 -31.203 1.00 94.50 85 ARG A C 1
ATOM 695 O O . ARG A 1 85 ? 22.230 4.539 -32.235 1.00 94.50 85 ARG A O 1
ATOM 702 N N . VAL A 1 86 ? 22.306 2.927 -30.675 1.00 95.69 86 VAL A N 1
ATOM 703 C CA . VAL A 1 86 ? 23.381 2.164 -31.325 1.00 95.69 86 VAL A CA 1
ATOM 704 C C . VAL A 1 86 ? 22.882 1.533 -32.623 1.00 95.69 86 VAL A C 1
ATOM 706 O O . VAL A 1 86 ? 23.542 1.680 -33.649 1.00 95.69 86 VAL A O 1
ATOM 709 N N . THR A 1 87 ? 21.712 0.888 -32.610 1.00 95.50 87 THR A N 1
ATOM 710 C CA . THR A 1 87 ? 21.136 0.280 -33.820 1.00 95.50 87 THR A CA 1
ATOM 711 C C . THR A 1 87 ? 20.831 1.321 -34.892 1.00 95.50 87 THR A C 1
ATOM 713 O O . THR A 1 87 ? 21.166 1.098 -36.052 1.00 95.50 87 THR A O 1
ATOM 716 N N . ASP A 1 88 ? 20.290 2.481 -34.509 1.00 95.38 88 ASP A N 1
ATOM 717 C CA . ASP A 1 88 ? 19.988 3.581 -35.430 1.00 95.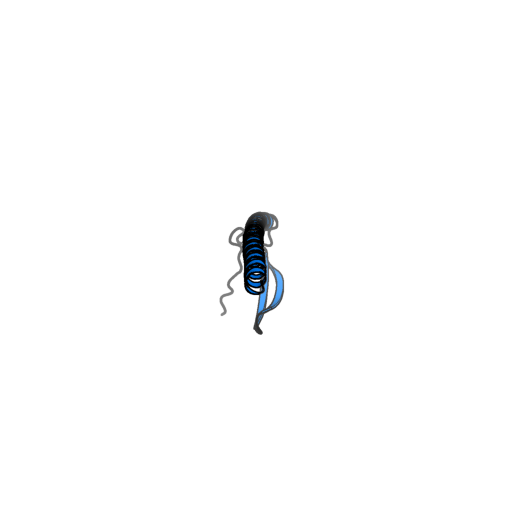38 88 ASP A CA 1
ATOM 718 C C . ASP A 1 88 ? 21.276 4.116 -36.085 1.00 95.38 88 ASP A C 1
ATOM 720 O O . ASP A 1 88 ? 21.319 4.346 -37.294 1.00 95.38 88 ASP A O 1
ATOM 724 N N . ARG A 1 89 ? 22.368 4.237 -35.312 1.00 94.94 89 ARG A N 1
ATOM 725 C CA . ARG A 1 89 ? 23.684 4.652 -35.830 1.00 94.94 89 ARG A CA 1
ATOM 726 C C . ARG A 1 89 ? 24.268 3.635 -36.812 1.00 94.94 89 ARG A C 1
ATOM 728 O O . ARG A 1 89 ? 24.783 4.025 -37.857 1.00 94.94 89 ARG A O 1
ATOM 735 N N . ILE A 1 90 ? 24.179 2.342 -36.495 1.00 95.75 90 ILE A N 1
ATOM 736 C CA . ILE A 1 90 ? 24.643 1.261 -37.381 1.00 95.75 90 ILE A CA 1
ATOM 737 C C . ILE A 1 90 ? 23.848 1.273 -38.693 1.00 95.75 90 ILE A C 1
ATOM 739 O O . ILE A 1 90 ? 24.442 1.208 -39.769 1.00 95.75 90 ILE A O 1
ATOM 743 N N . ALA A 1 91 ? 22.521 1.405 -38.617 1.00 95.25 91 ALA A N 1
ATOM 744 C CA . ALA A 1 91 ? 21.655 1.478 -39.790 1.00 95.25 91 ALA A CA 1
ATOM 745 C C . ALA A 1 91 ? 21.986 2.690 -40.677 1.00 95.25 91 ALA A C 1
ATOM 747 O O . ALA A 1 91 ? 22.099 2.544 -41.895 1.00 95.25 91 ALA A O 1
ATOM 748 N N . ALA A 1 92 ? 22.217 3.864 -40.078 1.00 94.56 92 ALA A N 1
ATOM 749 C CA . ALA A 1 92 ? 22.613 5.070 -40.803 1.00 94.56 92 ALA A CA 1
ATOM 750 C C . ALA A 1 92 ? 23.954 4.895 -41.537 1.00 94.56 92 ALA A C 1
ATOM 752 O O . ALA A 1 92 ? 24.053 5.221 -42.721 1.00 94.56 92 ALA A O 1
ATOM 753 N N . ASN A 1 93 ? 24.961 4.319 -40.871 1.00 95.56 93 ASN A N 1
ATOM 754 C CA . ASN A 1 93 ? 26.261 4.036 -41.486 1.00 95.56 93 ASN A CA 1
ATOM 755 C C . ASN A 1 93 ? 26.130 3.051 -42.658 1.00 95.56 93 ASN A C 1
ATOM 757 O O . ASN A 1 93 ? 26.706 3.273 -43.724 1.00 95.56 93 ASN A O 1
ATOM 761 N N . LYS A 1 94 ? 25.326 1.992 -42.494 1.00 95.19 94 LYS A N 1
ATOM 762 C CA . LYS A 1 94 ? 25.067 1.007 -43.555 1.00 95.19 94 LYS A CA 1
ATOM 763 C C . LYS A 1 94 ? 24.375 1.648 -44.764 1.00 95.19 94 LYS A C 1
ATOM 765 O O . LYS A 1 94 ? 24.752 1.385 -45.902 1.00 95.19 94 LYS A O 1
ATOM 770 N N . LEU A 1 95 ? 23.418 2.549 -44.529 1.00 93.25 95 LEU A N 1
ATOM 771 C CA . LEU A 1 95 ? 22.753 3.311 -45.588 1.00 93.25 95 LEU A CA 1
ATOM 772 C C . LEU A 1 95 ? 23.738 4.213 -46.352 1.00 93.25 95 LEU A C 1
ATOM 774 O O . LEU A 1 95 ? 23.651 4.318 -47.573 1.00 93.25 95 LEU A O 1
ATOM 778 N N . GLN A 1 96 ? 24.680 4.858 -45.655 1.00 91.62 96 GLN A N 1
ATOM 779 C CA . GLN A 1 96 ? 25.710 5.686 -46.292 1.00 91.62 96 GLN A CA 1
ATOM 780 C C . GLN A 1 96 ? 26.661 4.858 -47.163 1.00 91.62 96 GLN A C 1
ATOM 782 O O . GLN A 1 96 ? 26.926 5.248 -48.299 1.00 91.62 96 GLN A O 1
ATOM 787 N N . GLN A 1 97 ? 27.121 3.701 -46.676 1.00 89.38 97 GLN A N 1
ATOM 788 C CA . GLN A 1 97 ? 27.958 2.789 -47.462 1.00 89.38 97 GLN A CA 1
ATOM 789 C C . GLN A 1 97 ? 27.236 2.294 -48.719 1.00 89.38 97 GLN A C 1
ATOM 791 O O . GLN A 1 97 ? 27.807 2.352 -49.805 1.00 89.38 97 GLN A O 1
ATOM 796 N N . ASN A 1 98 ? 25.961 1.910 -48.598 1.00 89.06 98 ASN A N 1
ATOM 797 C CA . ASN A 1 98 ? 25.147 1.495 -49.742 1.00 89.06 98 ASN A CA 1
ATOM 798 C C . ASN A 1 98 ? 24.961 2.626 -50.769 1.00 89.06 98 ASN A C 1
ATOM 800 O O . ASN A 1 98 ? 25.000 2.385 -51.968 1.00 89.06 98 ASN A O 1
ATOM 804 N N . LYS A 1 99 ? 24.788 3.880 -50.325 1.00 88.56 99 LYS A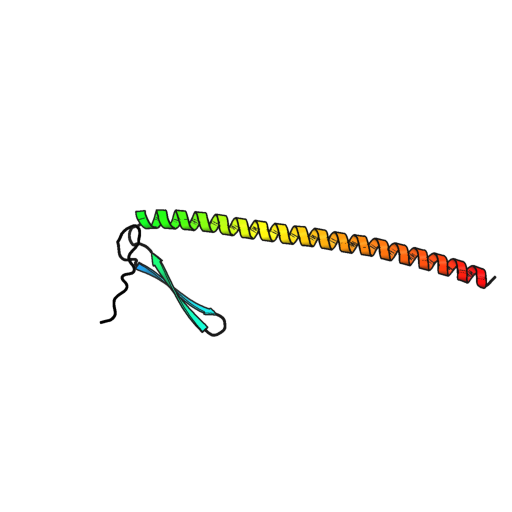 N 1
ATOM 805 C CA . LYS A 1 99 ? 24.707 5.044 -51.230 1.00 88.56 99 LYS A CA 1
ATOM 806 C C . LYS A 1 99 ? 26.028 5.322 -51.955 1.00 88.56 99 LYS A C 1
ATOM 808 O O . LYS A 1 99 ? 26.018 5.818 -53.077 1.00 88.56 99 LYS A O 1
ATOM 813 N N . LEU A 1 100 ? 27.164 5.065 -51.307 1.00 85.12 100 LEU A N 1
ATOM 814 C CA . LEU A 1 100 ? 28.492 5.229 -51.904 1.00 85.12 100 LEU A CA 1
ATOM 815 C C . LEU A 1 100 ? 28.794 4.122 -52.920 1.00 85.12 100 LEU A C 1
ATOM 817 O O . LEU A 1 100 ? 29.374 4.412 -53.964 1.00 85.12 100 LEU A O 1
ATOM 821 N N . SER A 1 101 ? 28.394 2.879 -52.642 1.00 77.06 101 SER A N 1
ATOM 822 C CA . SER A 1 101 ? 28.592 1.758 -53.565 1.00 77.06 101 SER A CA 1
ATOM 823 C C . SER A 1 101 ? 27.724 1.875 -54.818 1.00 77.06 101 SER A C 1
ATOM 825 O O . SER A 1 101 ? 28.240 1.690 -55.916 1.00 77.06 101 SER A O 1
ATOM 827 N N . THR A 1 102 ? 26.454 2.278 -54.699 1.00 81.56 102 THR A N 1
ATOM 828 C CA . THR A 1 102 ? 25.588 2.494 -55.873 1.00 81.56 102 THR A CA 1
ATOM 829 C C . THR A 1 102 ? 26.077 3.639 -56.755 1.00 81.56 102 THR A C 1
ATOM 831 O O . THR A 1 102 ? 26.088 3.507 -57.973 1.00 81.56 102 THR A O 1
ATOM 834 N N . LYS A 1 103 ? 26.568 4.737 -56.164 1.00 78.00 103 LYS A N 1
ATOM 835 C CA . LYS A 1 103 ? 27.181 5.844 -56.921 1.00 78.00 103 LYS A CA 1
ATOM 836 C C . LYS A 1 103 ? 28.443 5.437 -57.685 1.00 78.00 103 LYS A C 1
ATOM 838 O O . LYS A 1 103 ? 28.707 6.014 -58.732 1.00 78.00 103 LYS A O 1
ATOM 843 N N . LYS A 1 104 ? 29.223 4.482 -57.166 1.00 73.81 104 LYS A N 1
ATOM 844 C CA . LYS A 1 104 ? 30.405 3.941 -57.856 1.00 73.81 104 LYS A CA 1
ATOM 845 C C . LYS A 1 104 ? 30.049 2.975 -58.989 1.00 73.81 104 LYS A C 1
ATOM 847 O O . LYS A 1 104 ? 30.849 2.841 -59.894 1.00 73.81 104 LYS A O 1
ATOM 852 N N . ALA A 1 105 ? 28.888 2.322 -58.939 1.00 67.06 105 ALA A N 1
ATOM 853 C CA . ALA A 1 105 ? 28.446 1.372 -59.964 1.00 67.06 105 ALA A CA 1
ATOM 854 C C . ALA A 1 105 ? 27.767 2.031 -61.183 1.00 67.06 105 ALA A C 1
ATOM 856 O O . ALA A 1 105 ? 27.547 1.368 -62.187 1.00 67.06 105 ALA A O 1
ATOM 857 N N . ILE A 1 106 ? 27.403 3.316 -61.085 1.00 69.38 106 ILE A N 1
ATOM 858 C CA . ILE A 1 106 ? 26.754 4.094 -62.161 1.00 69.38 106 ILE A CA 1
ATOM 859 C C . ILE A 1 106 ? 27.788 4.910 -62.974 1.00 69.38 106 ILE A C 1
ATOM 861 O O . ILE A 1 106 ? 27.432 5.572 -63.945 1.00 69.38 106 ILE A O 1
ATOM 865 N N . LYS A 1 107 ? 29.066 4.882 -62.581 1.00 52.78 107 LYS A N 1
ATOM 866 C CA . LYS A 1 107 ? 30.171 5.596 -63.230 1.00 52.78 107 LYS A CA 1
ATOM 867 C C . LYS A 1 107 ? 31.090 4.612 -63.935 1.00 52.78 107 LYS A C 1
ATOM 869 O O . LYS A 1 107 ? 31.618 5.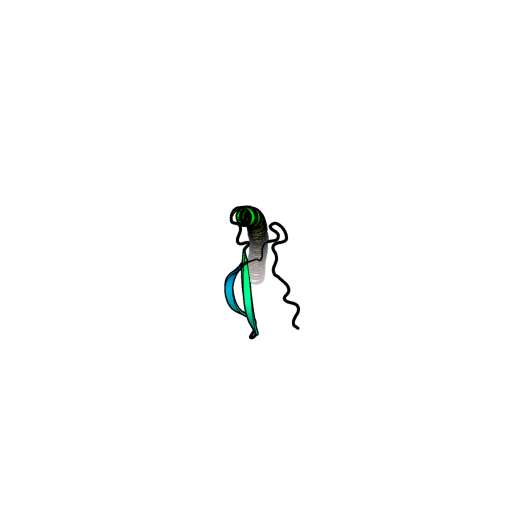001 -64.995 1.00 52.78 107 LYS A O 1
#

Sequence (107 aa):
MADQCTNLCIRCGKQRVVVKTKKEYINSSLVYTTITACPDASCQKVVDAMLNKEKRVRKEIVENQTKEKELRERRRRRGRIRKRRVTDRIAANKLQQNKLSTKKAIK

pLDDT: mean 88.44, std 11.13, range [39.09, 96.62]